Protein AF-A0A6A6LYS1-F1 (afdb_monomer)

Solvent-accessible surface area (backbone atoms only — not comparable to full-atom values): 6890 Å² total; per-residue (Å²): 142,87,87,80,87,89,74,89,81,82,84,81,86,76,97,58,86,88,53,57,84,72,49,47,61,57,53,53,50,50,56,49,48,55,51,50,52,51,53,52,53,49,52,52,51,52,49,46,44,39,68,77,63,64,46,52,72,69,57,57,52,50,52,52,53,50,51,51,52,49,65,66,42,48,61,57,54,50,47,54,55,48,52,66,58,47,51,61,60,51,52,55,56,51,57,59,51,53,57,54,52,52,52,55,55,52,53,57,52,60,70,72,77,113

Structure (mmCIF, N/CA/C/O backbone):
data_AF-A0A6A6LYS1-F1
#
_entry.id   AF-A0A6A6LYS1-F1
#
loop_
_atom_site.group_PDB
_atom_site.id
_atom_site.type_symbol
_atom_site.label_atom_id
_atom_site.label_alt_id
_atom_site.label_comp_id
_atom_site.label_asym_id
_atom_site.label_entity_id
_atom_site.label_seq_id
_atom_site.pdbx_PDB_ins_code
_atom_site.Cartn_x
_atom_site.Cartn_y
_atom_site.Cartn_z
_atom_site.occupancy
_atom_site.B_iso_or_equiv
_atom_site.auth_seq_id
_atom_site.auth_comp_id
_atom_site.auth_asym_id
_atom_site.auth_atom_id
_atom_site.pdbx_PDB_model_num
ATOM 1 N N . MET A 1 1 ? -4.868 -35.373 -11.188 1.00 55.53 1 MET A N 1
ATOM 2 C CA . MET A 1 1 ? -5.155 -34.448 -10.079 1.00 55.53 1 MET A CA 1
ATOM 3 C C . MET A 1 1 ? -3.878 -34.393 -9.278 1.00 55.53 1 MET A C 1
ATOM 5 O O . MET A 1 1 ? -3.597 -35.390 -8.646 1.00 55.53 1 MET A O 1
ATOM 9 N N . GLU A 1 2 ? -3.083 -33.331 -9.444 1.00 39.62 2 GLU A N 1
ATOM 10 C CA . GLU A 1 2 ? -1.937 -32.942 -8.605 1.00 39.62 2 GLU A CA 1
ATOM 11 C C . GLU A 1 2 ? -1.375 -31.613 -9.138 1.00 39.62 2 GLU A C 1
ATOM 13 O O . GLU A 1 2 ? -1.253 -31.406 -10.344 1.00 39.62 2 GLU A O 1
ATOM 18 N N . THR A 1 3 ? -1.154 -30.691 -8.210 1.00 53.53 3 THR A N 1
ATOM 19 C CA . THR A 1 3 ? -0.847 -29.266 -8.357 1.00 53.53 3 THR A CA 1
ATOM 20 C C . THR A 1 3 ? 0.599 -28.994 -7.954 1.00 53.53 3 THR A C 1
ATOM 22 O O . THR A 1 3 ? 0.958 -29.399 -6.855 1.00 53.53 3 THR A O 1
ATOM 25 N N . THR A 1 4 ? 1.359 -28.222 -8.736 1.00 45.56 4 THR A N 1
ATOM 26 C CA . THR A 1 4 ? 2.527 -27.422 -8.293 1.00 45.56 4 THR A CA 1
ATOM 27 C C . THR A 1 4 ? 2.752 -26.340 -9.358 1.00 45.56 4 THR A C 1
ATOM 29 O O . THR A 1 4 ? 2.889 -26.681 -10.527 1.00 45.56 4 THR A O 1
ATOM 32 N N . THR A 1 5 ? 2.501 -25.058 -9.083 1.00 49.25 5 THR A N 1
ATOM 33 C CA . THR A 1 5 ? 3.428 -24.094 -8.448 1.00 49.25 5 THR A CA 1
ATOM 34 C C . THR A 1 5 ? 4.601 -23.738 -9.366 1.00 49.25 5 THR A C 1
ATOM 36 O O . THR A 1 5 ? 5.180 -24.626 -9.973 1.00 49.25 5 THR A O 1
ATOM 39 N N . ASP A 1 6 ? 4.923 -22.440 -9.380 1.00 37.03 6 ASP A N 1
ATOM 40 C CA . ASP A 1 6 ? 5.978 -21.719 -10.109 1.00 37.03 6 ASP A CA 1
ATOM 41 C C . ASP A 1 6 ? 5.618 -21.162 -11.498 1.00 37.03 6 ASP A C 1
ATOM 43 O O . ASP A 1 6 ? 5.073 -21.849 -12.346 1.00 37.03 6 ASP A O 1
ATOM 47 N N . GLU A 1 7 ? 5.873 -19.897 -11.840 1.00 39.03 7 GLU A N 1
ATOM 48 C CA . GLU A 1 7 ? 6.661 -18.860 -11.174 1.00 39.03 7 GLU A CA 1
ATOM 49 C C . GLU A 1 7 ? 6.322 -17.500 -11.830 1.00 39.03 7 GLU A C 1
ATOM 51 O O . GLU A 1 7 ? 6.253 -17.358 -13.050 1.00 39.03 7 GLU A O 1
ATOM 56 N N . ARG A 1 8 ? 6.095 -16.514 -10.965 1.00 37.19 8 ARG A N 1
ATOM 57 C CA . ARG A 1 8 ? 6.262 -15.050 -11.047 1.00 37.19 8 ARG A CA 1
ATOM 58 C C . ARG A 1 8 ? 7.061 -14.488 -12.249 1.00 37.19 8 ARG A C 1
ATOM 60 O O . ARG A 1 8 ? 8.097 -13.853 -12.069 1.00 37.19 8 ARG A O 1
ATOM 67 N N . ASN A 1 9 ? 6.563 -14.630 -13.474 1.00 36.44 9 ASN A N 1
ATOM 68 C CA . ASN A 1 9 ? 7.240 -14.136 -14.682 1.00 36.44 9 ASN A CA 1
ATOM 69 C C . ASN A 1 9 ? 6.956 -12.650 -15.010 1.00 36.44 9 ASN A C 1
ATOM 71 O O . ASN A 1 9 ? 6.865 -12.273 -16.175 1.00 36.44 9 ASN A O 1
ATOM 75 N N . SER A 1 10 ? 6.787 -11.790 -14.002 1.00 39.81 10 SER A N 1
ATOM 76 C CA . SER A 1 10 ? 6.491 -10.358 -14.215 1.00 39.81 10 SER A CA 1
ATOM 77 C C . SER A 1 10 ? 7.714 -9.447 -14.073 1.00 39.81 10 SER A C 1
ATOM 79 O O . SER A 1 10 ? 7.600 -8.238 -14.249 1.00 39.81 10 SER A O 1
ATOM 81 N N . THR A 1 11 ? 8.892 -9.997 -13.767 1.00 42.41 11 THR A N 1
ATOM 82 C CA . THR A 1 11 ? 10.099 -9.203 -13.466 1.00 42.41 11 THR A CA 1
ATOM 83 C C . THR A 1 11 ? 11.208 -9.401 -14.494 1.00 42.41 11 THR A C 1
ATOM 85 O O . THR A 1 11 ? 12.388 -9.419 -14.149 1.00 42.41 11 THR A O 1
ATOM 88 N N . GLN A 1 12 ? 10.870 -9.559 -15.769 1.00 48.78 12 GLN A N 1
ATOM 89 C CA . GLN A 1 12 ? 11.866 -9.488 -16.833 1.00 48.78 12 GLN A CA 1
ATOM 90 C C . GLN A 1 12 ? 11.402 -8.501 -17.889 1.00 48.78 12 GLN A C 1
ATOM 92 O O . GLN A 1 12 ? 10.550 -8.831 -18.697 1.00 48.78 12 GLN A O 1
ATOM 97 N N . GLU A 1 13 ? 11.930 -7.277 -17.808 1.00 46.97 13 GLU A N 1
ATOM 98 C CA . GLU A 1 13 ? 12.363 -6.434 -18.940 1.00 46.97 13 GLU A CA 1
ATOM 99 C C . GLU A 1 13 ? 12.798 -5.052 -18.397 1.00 46.97 13 GLU A C 1
ATOM 101 O O . GLU A 1 13 ? 12.234 -4.008 -18.708 1.00 46.97 13 GLU A O 1
ATOM 106 N N . LEU A 1 14 ? 13.842 -5.021 -17.559 1.00 50.84 14 LEU A N 1
ATOM 107 C CA . LEU A 1 14 ? 14.620 -3.800 -17.314 1.00 50.84 14 LEU A CA 1
ATOM 108 C C . LEU A 1 14 ? 16.070 -4.063 -17.698 1.00 50.84 14 LEU A C 1
ATOM 110 O O . LEU A 1 14 ? 16.954 -4.258 -16.864 1.00 50.84 14 LEU A O 1
ATOM 114 N N . LYS A 1 15 ? 16.323 -4.043 -19.006 1.00 52.03 15 LYS A N 1
ATOM 115 C CA . LYS A 1 15 ? 17.668 -3.999 -19.578 1.00 52.03 15 LYS A CA 1
ATOM 116 C C . LYS A 1 15 ? 18.298 -2.623 -19.308 1.00 52.03 15 LYS A C 1
ATOM 118 O O . LYS A 1 15 ? 18.453 -1.804 -20.209 1.00 52.03 15 LYS A O 1
ATOM 123 N N . ARG A 1 16 ? 18.674 -2.348 -18.056 1.00 55.88 16 ARG A N 1
ATOM 124 C CA . ARG A 1 16 ? 19.492 -1.190 -17.667 1.00 55.88 16 ARG A CA 1
ATOM 125 C C . ARG A 1 16 ? 20.662 -1.677 -16.821 1.00 55.88 16 ARG A C 1
ATOM 127 O O . ARG A 1 16 ? 20.466 -2.316 -15.796 1.00 55.88 16 ARG A O 1
ATOM 134 N N . LYS A 1 17 ? 21.871 -1.366 -17.304 1.00 53.31 17 LYS A N 1
ATOM 135 C CA . LYS A 1 17 ? 23.201 -1.632 -16.726 1.00 53.31 17 LYS A CA 1
ATOM 136 C C . LYS A 1 17 ? 23.141 -1.938 -15.221 1.00 53.31 17 LYS A C 1
ATOM 138 O O . LYS A 1 17 ? 22.826 -1.056 -14.427 1.00 53.31 17 LYS A O 1
ATOM 143 N N . ASN A 1 18 ? 23.424 -3.195 -14.883 1.00 54.53 18 ASN A N 1
ATOM 144 C CA . ASN A 1 18 ? 23.254 -3.832 -13.577 1.00 54.53 18 ASN A CA 1
ATOM 145 C C . ASN A 1 18 ? 23.764 -2.980 -12.398 1.00 54.53 18 ASN A C 1
ATOM 147 O O . ASN A 1 18 ? 24.915 -3.081 -11.989 1.00 54.53 18 ASN A O 1
ATOM 151 N N . GLY A 1 19 ? 22.866 -2.174 -11.829 1.00 60.69 19 GLY A N 1
ATOM 152 C CA . GLY A 1 19 ? 22.918 -1.687 -10.446 1.00 60.69 19 GLY A CA 1
ATOM 153 C C . GLY A 1 19 ? 21.923 -2.421 -9.535 1.00 60.69 19 GLY A C 1
ATOM 154 O O . GLY A 1 19 ? 21.787 -2.068 -8.366 1.00 60.69 19 GLY A O 1
ATOM 155 N N . GLY A 1 20 ? 21.229 -3.440 -10.062 1.00 66.88 20 GLY A N 1
ATOM 156 C CA . GLY A 1 20 ? 20.049 -4.059 -9.446 1.00 66.88 20 GLY A CA 1
ATOM 157 C C . GLY A 1 20 ? 20.270 -4.592 -8.032 1.00 66.88 20 GLY A C 1
ATOM 158 O O . GLY A 1 20 ? 19.408 -4.403 -7.183 1.00 66.88 20 GLY A O 1
ATOM 159 N N . LEU A 1 21 ? 21.449 -5.151 -7.737 1.00 72.75 21 LEU A N 1
ATOM 160 C CA . LEU A 1 21 ? 21.763 -5.677 -6.402 1.00 72.75 21 LEU A CA 1
ATOM 161 C C . LEU A 1 21 ? 21.853 -4.583 -5.329 1.00 72.75 21 LEU A C 1
ATOM 163 O O . LEU A 1 21 ? 21.533 -4.831 -4.172 1.00 72.75 21 LEU A O 1
ATOM 167 N N . ARG A 1 22 ? 22.267 -3.365 -5.701 1.00 76.75 22 ARG A N 1
ATOM 168 C CA . ARG A 1 22 ? 22.379 -2.241 -4.761 1.00 76.75 22 ARG A CA 1
ATOM 169 C C . ARG A 1 22 ? 21.091 -1.430 -4.682 1.00 76.75 22 ARG A C 1
ATOM 171 O O . ARG A 1 22 ? 20.813 -0.866 -3.635 1.00 76.75 2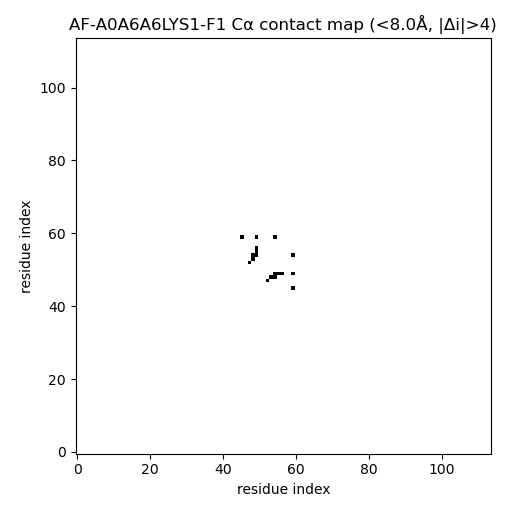2 ARG A O 1
ATOM 178 N N . THR A 1 23 ? 20.301 -1.378 -5.754 1.00 83.56 23 THR A N 1
ATOM 179 C CA . THR A 1 23 ? 19.026 -0.642 -5.781 1.00 83.56 23 THR A CA 1
ATOM 180 C C . THR A 1 23 ? 17.870 -1.440 -5.170 1.00 83.56 23 THR A C 1
ATOM 182 O O . THR A 1 23 ? 16.984 -0.841 -4.567 1.00 83.56 23 THR A O 1
ATOM 185 N N . MET A 1 24 ? 17.892 -2.777 -5.255 1.00 85.25 24 MET A N 1
ATOM 186 C CA . MET A 1 24 ? 16.857 -3.643 -4.674 1.00 85.25 24 MET A CA 1
ATOM 187 C C . MET A 1 24 ? 16.525 -3.352 -3.202 1.00 85.25 24 MET A C 1
ATOM 189 O O . MET A 1 24 ? 15.349 -3.133 -2.913 1.00 85.25 24 MET A O 1
ATOM 193 N N . PRO A 1 25 ? 17.495 -3.298 -2.267 1.00 85.69 25 PRO A N 1
ATOM 194 C CA . PRO A 1 25 ? 17.174 -3.057 -0.862 1.00 85.69 25 PRO A CA 1
ATOM 195 C C . PRO A 1 25 ? 16.555 -1.676 -0.624 1.00 85.69 25 PRO A C 1
ATOM 197 O O . PRO A 1 25 ? 15.686 -1.555 0.230 1.00 85.69 25 PRO A O 1
ATOM 200 N N . PHE A 1 26 ? 16.931 -0.648 -1.394 1.00 88.44 26 PHE A N 1
ATOM 201 C CA . PHE A 1 26 ? 16.329 0.686 -1.272 1.00 88.44 26 PHE A CA 1
ATOM 202 C C . PHE A 1 26 ? 14.868 0.710 -1.727 1.00 88.44 26 PHE A C 1
ATOM 204 O O . PHE A 1 26 ? 14.041 1.334 -1.072 1.00 88.44 26 PHE A O 1
ATOM 211 N N . ILE A 1 27 ? 14.540 0.011 -2.816 1.00 88.44 27 ILE A N 1
ATOM 212 C CA . ILE A 1 27 ? 13.159 -0.085 -3.311 1.00 88.44 27 ILE A CA 1
ATOM 213 C C . ILE A 1 27 ? 12.290 -0.841 -2.300 1.00 88.44 27 ILE A C 1
ATOM 215 O O . ILE A 1 27 ? 11.217 -0.369 -1.937 1.00 88.44 27 ILE A O 1
ATOM 219 N N . ILE A 1 28 ? 12.782 -1.975 -1.791 1.00 88.31 28 ILE A N 1
ATOM 220 C CA . ILE A 1 28 ? 12.071 -2.775 -0.785 1.00 88.31 28 ILE A CA 1
ATOM 221 C C . ILE A 1 28 ? 11.901 -1.983 0.517 1.00 88.31 28 ILE A C 1
ATOM 223 O O . ILE A 1 28 ? 10.828 -2.009 1.115 1.00 88.31 28 ILE A O 1
ATOM 227 N N . ALA A 1 29 ? 12.928 -1.252 0.954 1.00 91.31 29 ALA A N 1
ATOM 228 C CA . ALA A 1 29 ? 12.845 -0.418 2.147 1.00 91.31 29 ALA A CA 1
ATOM 229 C C . ALA A 1 29 ? 11.822 0.714 1.980 1.00 91.31 29 ALA A C 1
ATOM 231 O O . ALA A 1 29 ? 11.044 0.955 2.893 1.00 91.31 29 ALA A O 1
ATOM 232 N N . ASN A 1 30 ? 11.769 1.369 0.817 1.00 92.50 30 ASN A N 1
ATOM 233 C CA . ASN A 1 30 ? 10.782 2.418 0.559 1.00 92.50 30 ASN A CA 1
ATOM 234 C C . ASN A 1 30 ? 9.350 1.865 0.557 1.00 92.50 30 ASN A C 1
ATOM 236 O O . ASN A 1 30 ? 8.484 2.388 1.250 1.00 92.50 30 ASN A O 1
ATOM 240 N N . GLU A 1 31 ? 9.127 0.765 -0.159 1.00 88.31 31 GLU A N 1
ATOM 241 C CA . GLU A 1 31 ? 7.827 0.090 -0.234 1.00 88.31 31 GLU A CA 1
ATOM 242 C C . GLU A 1 31 ? 7.349 -0.393 1.145 1.00 88.31 31 GLU A C 1
ATOM 244 O O . GLU A 1 31 ? 6.181 -0.250 1.510 1.00 88.31 31 GLU A O 1
ATOM 249 N N . THR A 1 32 ? 8.250 -0.971 1.944 1.00 91.00 32 THR A N 1
ATOM 250 C CA . THR A 1 32 ? 7.910 -1.423 3.300 1.00 91.00 32 THR A CA 1
ATOM 251 C C . THR A 1 32 ? 7.678 -0.248 4.240 1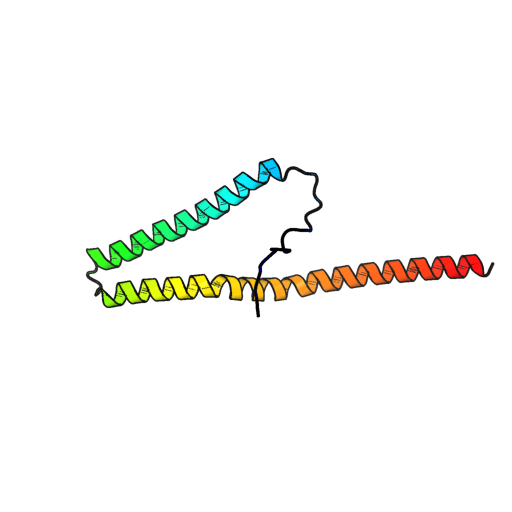.00 91.00 32 THR A C 1
ATOM 253 O O . THR A 1 32 ? 6.743 -0.302 5.032 1.00 91.00 32 THR A O 1
ATOM 256 N N . PHE A 1 33 ? 8.457 0.829 4.139 1.00 93.81 33 PHE A N 1
ATOM 257 C CA . PHE A 1 33 ? 8.271 2.024 4.956 1.00 93.81 33 PHE A CA 1
ATOM 258 C C . PHE A 1 33 ? 6.928 2.707 4.681 1.00 93.81 33 PHE A C 1
ATOM 260 O O . PHE A 1 33 ? 6.216 3.041 5.625 1.00 93.81 33 PHE A O 1
ATOM 267 N N . GLU A 1 34 ? 6.541 2.842 3.411 1.00 88.94 34 GLU A N 1
ATOM 268 C CA . GLU A 1 34 ? 5.235 3.380 3.021 1.00 88.94 34 GLU A CA 1
ATOM 269 C C . GLU A 1 34 ? 4.088 2.536 3.601 1.00 88.94 34 GLU A C 1
ATOM 271 O O . GLU A 1 34 ? 3.177 3.064 4.245 1.00 88.94 34 GLU A O 1
ATOM 276 N N . LYS A 1 35 ? 4.176 1.206 3.472 1.00 85.81 35 LYS A N 1
ATOM 277 C CA . LYS A 1 35 ? 3.176 0.280 4.026 1.00 85.81 35 LYS A CA 1
ATOM 278 C C . LYS A 1 35 ? 3.104 0.325 5.549 1.00 85.81 35 LYS A C 1
ATOM 280 O O . LYS A 1 35 ? 2.009 0.339 6.106 1.00 85.81 35 LYS A O 1
ATOM 285 N N . VAL A 1 36 ? 4.246 0.360 6.233 1.00 86.88 36 VAL A N 1
ATOM 286 C CA . VAL A 1 36 ? 4.309 0.414 7.703 1.00 86.88 36 VAL A CA 1
ATOM 287 C C . VAL A 1 36 ? 3.769 1.744 8.222 1.00 86.88 36 VAL A C 1
ATOM 289 O O . VAL A 1 36 ? 3.013 1.748 9.192 1.00 86.88 36 VAL A O 1
ATOM 292 N N . ALA A 1 37 ? 4.094 2.860 7.566 1.00 89.56 37 ALA A N 1
ATOM 293 C CA . ALA A 1 37 ? 3.556 4.169 7.917 1.00 89.56 37 ALA A CA 1
ATOM 294 C C . ALA A 1 37 ? 2.028 4.209 7.755 1.00 89.56 37 ALA A C 1
ATOM 296 O O . ALA A 1 37 ? 1.333 4.666 8.662 1.00 89.56 37 ALA A O 1
ATOM 297 N N . GLY A 1 38 ? 1.500 3.669 6.651 1.00 85.00 38 GLY A N 1
ATOM 298 C CA . GLY A 1 38 ? 0.058 3.584 6.408 1.00 85.00 38 GLY A CA 1
ATOM 299 C C . GLY A 1 38 ? -0.670 2.731 7.449 1.00 85.00 38 GLY A C 1
ATOM 300 O O . GLY A 1 38 ? -1.613 3.201 8.085 1.00 85.00 38 GLY A O 1
ATOM 301 N N . VAL A 1 39 ? -0.192 1.506 7.686 1.00 84.75 39 VAL A N 1
ATOM 302 C CA . VAL A 1 39 ? -0.800 0.584 8.661 1.00 84.75 39 VAL A CA 1
ATOM 303 C C . VAL A 1 39 ? -0.692 1.131 10.089 1.00 84.75 39 VAL A C 1
ATOM 305 O O . VAL A 1 39 ? -1.655 1.054 10.850 1.00 84.75 39 VAL A O 1
ATOM 308 N N . GLY A 1 40 ? 0.447 1.722 10.461 1.00 83.75 40 GLY A N 1
A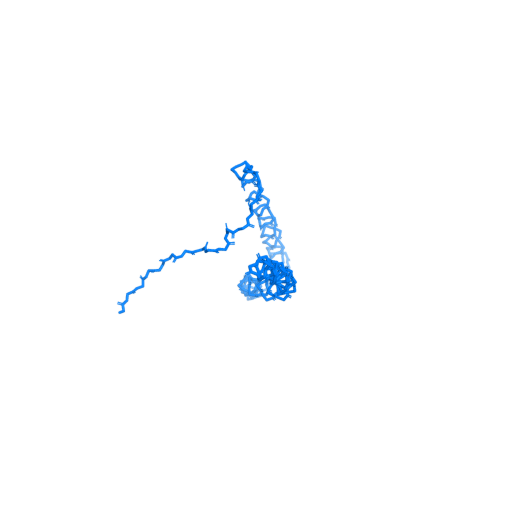TOM 309 C CA . GLY A 1 40 ? 0.667 2.296 11.789 1.00 83.75 40 GLY A CA 1
ATOM 310 C C . GLY A 1 40 ? -0.196 3.530 12.069 1.00 83.75 40 GLY A C 1
ATOM 311 O O . GLY A 1 40 ? -0.789 3.629 13.144 1.00 83.75 40 GLY A O 1
ATOM 312 N N . LEU A 1 41 ? -0.318 4.446 11.101 1.00 86.38 41 LEU A N 1
ATOM 313 C CA . LEU A 1 41 ? -1.201 5.614 11.200 1.00 86.38 41 LEU A CA 1
ATOM 314 C C . LEU A 1 41 ? -2.665 5.180 11.344 1.00 86.38 41 LEU A C 1
ATOM 316 O O . LEU A 1 41 ? -3.389 5.665 12.213 1.00 86.38 41 LEU A O 1
ATOM 320 N N . GLN A 1 42 ? -3.090 4.235 10.512 1.00 78.06 42 GLN A N 1
ATOM 321 C CA . GLN A 1 42 ? -4.461 3.757 10.497 1.00 78.06 42 GLN A CA 1
ATOM 322 C C . GLN A 1 42 ? -4.828 2.997 11.777 1.00 78.06 42 GLN A C 1
ATOM 324 O O . GLN A 1 42 ? -5.902 3.228 12.332 1.00 78.06 42 GLN A O 1
ATOM 329 N N . ALA A 1 43 ? -3.943 2.130 12.279 1.00 78.75 43 ALA A N 1
ATOM 330 C CA . ALA A 1 43 ? -4.150 1.434 13.545 1.00 78.75 43 ALA A CA 1
ATOM 331 C C . ALA A 1 43 ? -4.288 2.426 14.710 1.00 78.75 43 ALA A C 1
ATOM 333 O O . ALA A 1 43 ? -5.175 2.264 15.546 1.00 78.75 43 ALA A O 1
ATOM 334 N N . ASN A 1 44 ? -3.477 3.490 14.724 1.00 82.31 44 ASN A N 1
ATOM 335 C CA . ASN A 1 44 ? -3.589 4.556 15.721 1.00 82.31 44 ASN A CA 1
ATOM 336 C C . ASN A 1 44 ? -4.923 5.305 15.627 1.00 82.31 44 ASN A C 1
ATOM 338 O O . ASN A 1 44 ? -5.561 5.544 16.649 1.00 82.31 44 ASN A O 1
ATOM 342 N N . MET A 1 45 ? -5.383 5.636 14.416 1.00 77.62 45 MET A N 1
ATOM 343 C CA . MET A 1 45 ? -6.689 6.274 14.225 1.00 77.62 45 MET A CA 1
ATOM 344 C C . MET A 1 45 ? -7.838 5.381 14.699 1.00 77.62 45 MET A C 1
ATOM 346 O O . MET A 1 45 ? -8.715 5.846 15.420 1.00 77.62 45 MET A O 1
ATOM 350 N N . ILE A 1 46 ? -7.837 4.101 14.324 1.00 74.94 46 ILE A N 1
ATOM 351 C CA . ILE A 1 46 ? -8.886 3.150 14.714 1.00 74.94 46 ILE A CA 1
ATOM 352 C C . ILE A 1 46 ? -8.905 2.967 16.231 1.00 74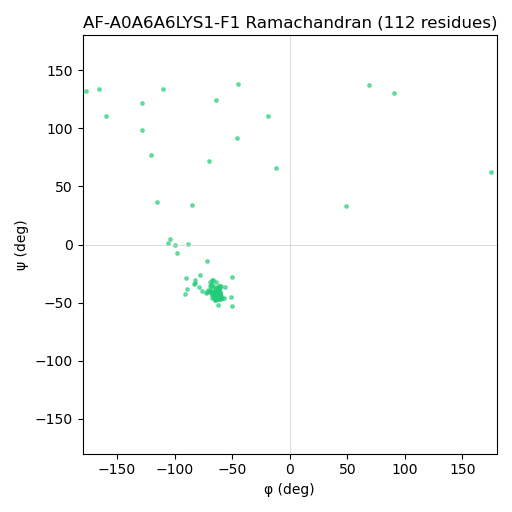.94 46 ILE A C 1
ATOM 354 O O . ILE A 1 46 ? -9.977 2.992 16.832 1.00 74.94 46 ILE A O 1
ATOM 358 N N . LEU A 1 47 ? -7.732 2.843 16.854 1.00 74.88 47 LEU A N 1
ATOM 359 C CA . LEU A 1 47 ? -7.617 2.723 18.302 1.00 74.88 47 LEU A CA 1
ATOM 360 C C . LEU A 1 47 ? -8.123 3.985 19.010 1.00 74.88 47 LEU A C 1
ATOM 362 O O . LEU A 1 47 ? -8.868 3.872 19.978 1.00 74.88 47 LEU A O 1
ATOM 366 N N . TYR A 1 48 ? -7.788 5.174 18.504 1.00 76.12 48 TYR A N 1
ATOM 367 C CA . TYR A 1 48 ? -8.289 6.439 19.043 1.00 76.12 48 TYR A CA 1
ATOM 368 C C . TYR A 1 48 ? -9.818 6.531 18.939 1.00 76.12 48 TYR A C 1
ATOM 370 O O . TYR A 1 48 ? -10.498 6.853 19.911 1.00 76.12 48 TYR A O 1
ATOM 378 N N . LEU A 1 49 ? -10.384 6.161 17.788 1.00 71.06 49 LEU A N 1
ATOM 379 C CA . LEU A 1 49 ? -11.832 6.142 17.576 1.00 71.06 49 LEU A CA 1
ATOM 380 C C . LEU A 1 49 ? -12.544 5.103 18.464 1.00 71.06 49 LEU A C 1
ATOM 382 O O . LEU A 1 49 ? -13.642 5.354 18.958 1.00 71.06 49 LEU A O 1
ATOM 386 N N . GLN A 1 50 ? -11.930 3.945 18.698 1.00 69.88 50 GLN A N 1
ATOM 387 C CA . GLN A 1 50 ? -12.510 2.895 19.533 1.00 69.88 50 GLN A CA 1
ATOM 388 C C . GLN A 1 50 ? -12.413 3.219 21.031 1.00 69.88 50 GLN A C 1
ATOM 390 O O . GLN A 1 50 ? -13.363 2.964 21.768 1.00 69.88 50 GLN A O 1
ATOM 395 N N . ASN A 1 51 ? -11.289 3.784 21.478 1.00 66.38 51 ASN A N 1
ATOM 396 C CA . ASN A 1 51 ? -10.975 3.948 22.897 1.00 66.38 51 ASN A CA 1
ATOM 397 C C . ASN A 1 51 ? -11.458 5.291 23.469 1.00 66.38 51 ASN A C 1
ATOM 399 O O . ASN A 1 51 ? -12.032 5.320 24.552 1.00 66.38 51 ASN A O 1
ATOM 403 N N . GLU A 1 52 ? -11.277 6.393 22.736 1.00 63.34 52 GLU A N 1
ATOM 404 C CA . GLU A 1 52 ? -11.681 7.735 23.192 1.00 63.34 52 GLU A CA 1
ATOM 405 C C . GLU A 1 52 ? -13.123 8.057 22.778 1.00 63.34 52 GLU A C 1
ATOM 407 O O . GLU A 1 52 ? -13.901 8.616 23.548 1.00 63.34 52 GLU A O 1
ATOM 412 N N . TYR A 1 53 ? -13.528 7.641 21.573 1.00 63.09 53 TYR A N 1
ATOM 413 C CA . TYR A 1 53 ? -14.871 7.907 21.040 1.00 63.09 53 TYR A CA 1
ATOM 414 C C . TYR A 1 53 ? -15.923 6.848 21.414 1.00 63.09 53 TYR A C 1
ATOM 416 O O . TYR A 1 53 ? -17.083 6.991 21.029 1.00 63.09 53 TYR A O 1
ATOM 424 N N . ASN A 1 54 ? -15.546 5.804 22.170 1.00 64.75 54 ASN A N 1
ATOM 425 C CA . ASN A 1 54 ? -16.424 4.704 22.608 1.00 64.75 54 ASN A CA 1
ATOM 426 C C . ASN A 1 54 ? -17.250 4.086 21.463 1.00 64.75 54 ASN A C 1
ATOM 428 O O . ASN A 1 54 ? -18.396 3.660 21.647 1.00 64.75 54 ASN A O 1
ATOM 432 N N . LEU A 1 55 ? -16.686 4.046 20.253 1.00 63.84 55 LEU A N 1
ATOM 433 C CA . LEU A 1 55 ? -17.345 3.412 19.121 1.00 63.84 55 LEU A CA 1
ATOM 434 C C . LEU A 1 55 ? -17.488 1.912 19.408 1.00 63.84 55 LEU A C 1
ATOM 436 O O . LEU A 1 55 ? -16.511 1.223 19.699 1.00 63.84 55 LEU A O 1
ATOM 440 N N . SER A 1 56 ? -18.733 1.426 19.344 1.00 64.88 56 SER A N 1
ATOM 441 C CA . SER A 1 56 ? -19.110 0.034 19.613 1.00 64.88 56 SER A CA 1
ATOM 442 C C . SER A 1 56 ? -18.146 -0.945 18.938 1.00 64.88 56 SER A C 1
ATOM 444 O O . SER A 1 56 ? -17.784 -0.763 17.776 1.00 64.88 56 SER A O 1
ATOM 446 N N . SER A 1 57 ? -17.757 -2.012 19.643 1.00 65.25 57 SER A N 1
ATOM 447 C CA . SER A 1 57 ? -16.846 -3.055 19.141 1.00 65.25 57 SER A CA 1
ATOM 448 C C . SER A 1 57 ? -17.270 -3.611 17.765 1.00 65.25 57 SER A C 1
ATOM 450 O O . SER A 1 57 ? -16.422 -3.961 16.943 1.00 65.25 57 SER A O 1
ATOM 452 N N . ALA A 1 58 ? -18.574 -3.579 17.459 1.00 68.75 58 ALA A N 1
ATOM 453 C CA . ALA A 1 58 ? -19.129 -3.911 16.146 1.00 68.75 58 ALA A CA 1
ATOM 454 C C . ALA A 1 58 ? -18.646 -2.979 15.008 1.00 68.75 58 ALA A C 1
ATOM 456 O O . ALA A 1 58 ? -18.378 -3.432 13.892 1.00 68.75 58 ALA A O 1
ATOM 457 N N . THR A 1 59 ? -18.486 -1.682 15.277 1.00 71.00 59 THR A N 1
ATOM 458 C CA . THR A 1 59 ? -17.995 -0.691 14.309 1.00 71.00 59 THR A CA 1
ATOM 459 C C . THR A 1 59 ? -16.503 -0.875 14.037 1.00 71.00 59 THR A C 1
ATOM 461 O O . THR A 1 59 ? -16.089 -0.843 12.880 1.00 71.00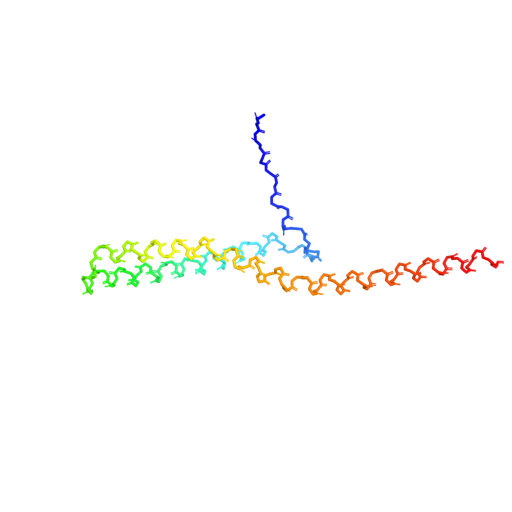 59 THR A O 1
ATOM 464 N N . GLY A 1 60 ? -15.699 -1.154 15.071 1.00 71.25 60 GLY A N 1
ATOM 465 C CA . GLY A 1 60 ? -14.270 -1.460 14.912 1.00 71.25 60 GLY A CA 1
ATOM 466 C C . GLY A 1 60 ? -14.033 -2.700 14.042 1.00 71.25 60 GLY A C 1
ATOM 467 O O . GLY A 1 60 ? -13.220 -2.668 13.116 1.00 71.25 60 GLY A O 1
ATOM 468 N N . ALA A 1 61 ? -14.819 -3.761 14.259 1.00 75.38 61 ALA A N 1
ATOM 469 C CA . ALA A 1 61 ? -14.790 -4.955 13.416 1.00 75.38 61 ALA A CA 1
ATOM 470 C C . ALA A 1 61 ? -15.161 -4.643 11.955 1.00 75.38 61 ALA A C 1
ATOM 472 O O . ALA A 1 61 ? -14.492 -5.108 11.034 1.00 75.38 61 ALA A O 1
ATOM 473 N N . THR A 1 62 ? -16.177 -3.806 11.730 1.00 77.50 62 THR A N 1
ATOM 474 C CA . THR A 1 62 ? -16.601 -3.396 10.379 1.00 77.50 62 THR A CA 1
ATOM 475 C C . THR A 1 62 ? -15.494 -2.639 9.640 1.00 77.50 62 THR A C 1
ATOM 477 O O . THR A 1 62 ? -15.258 -2.895 8.461 1.00 77.50 62 THR A O 1
ATOM 480 N N . ILE A 1 63 ? -14.768 -1.752 10.327 1.00 76.50 63 ILE A N 1
ATOM 481 C CA . ILE A 1 63 ? -13.645 -1.004 9.741 1.00 76.50 63 ILE A CA 1
ATOM 482 C C . ILE A 1 63 ? -12.487 -1.943 9.377 1.00 76.50 63 ILE A C 1
ATOM 484 O O . ILE A 1 63 ? -11.908 -1.803 8.301 1.00 76.50 63 ILE A O 1
ATOM 488 N N . LEU A 1 64 ? -12.178 -2.930 10.226 1.00 75.88 64 LEU A N 1
ATOM 489 C CA . LEU A 1 64 ? -11.172 -3.955 9.921 1.00 75.88 64 LEU A CA 1
ATOM 490 C C . LEU A 1 64 ? -11.558 -4.783 8.691 1.00 75.88 64 LEU A C 1
ATOM 492 O O . LEU A 1 64 ? -10.735 -4.973 7.797 1.00 75.88 64 LEU A O 1
ATOM 496 N N . PHE A 1 65 ? -12.812 -5.233 8.606 1.00 83.88 65 PHE A N 1
ATOM 497 C CA . PHE A 1 65 ? -13.301 -5.962 7.436 1.00 83.88 65 PHE A CA 1
ATOM 498 C C . PHE A 1 65 ? -13.284 -5.109 6.166 1.00 83.88 65 PHE A C 1
ATOM 500 O O . PHE A 1 65 ? -12.874 -5.599 5.115 1.00 83.88 65 PHE A O 1
ATOM 507 N N . LEU A 1 66 ? -13.668 -3.832 6.252 1.00 83.81 66 LEU A N 1
ATOM 508 C CA . LEU A 1 66 ? -13.609 -2.904 5.123 1.00 83.81 66 LEU A CA 1
ATOM 509 C C . LEU A 1 66 ? -12.165 -2.692 4.657 1.00 83.81 66 LEU A C 1
ATOM 511 O O . LEU A 1 66 ? -11.892 -2.708 3.459 1.00 83.81 66 LEU A O 1
ATOM 515 N N . TRP A 1 67 ? -11.229 -2.550 5.594 1.00 78.88 67 TRP A N 1
ATOM 516 C CA . TRP A 1 67 ? -9.813 -2.419 5.274 1.00 78.88 67 TRP A CA 1
ATOM 517 C C . TRP A 1 67 ? -9.253 -3.657 4.569 1.00 78.88 67 TRP A C 1
ATOM 519 O O . TRP A 1 67 ? -8.537 -3.535 3.572 1.00 78.88 67 TRP A O 1
ATOM 529 N N . LEU A 1 68 ? -9.600 -4.850 5.057 1.00 84.19 68 LEU A N 1
ATOM 530 C CA . LEU A 1 68 ? -9.232 -6.108 4.409 1.00 84.19 68 LEU A CA 1
ATOM 531 C C . LEU A 1 68 ? -9.818 -6.184 2.995 1.00 84.19 68 LEU A C 1
ATOM 533 O O . LEU A 1 68 ? -9.091 -6.484 2.052 1.00 84.19 68 LEU A O 1
ATOM 537 N N . ALA A 1 69 ? -11.097 -5.840 2.827 1.00 88.75 69 ALA A N 1
ATOM 538 C CA . ALA A 1 69 ? -11.751 -5.824 1.522 1.00 88.75 69 ALA A CA 1
ATOM 539 C C . ALA A 1 69 ? -11.049 -4.877 0.534 1.00 88.75 69 ALA A C 1
ATOM 541 O O . ALA A 1 69 ? -10.750 -5.281 -0.589 1.00 88.75 69 ALA A O 1
ATOM 542 N N . ILE A 1 70 ? -10.714 -3.654 0.961 1.00 86.00 70 ILE A N 1
ATOM 543 C CA . ILE A 1 70 ? -9.967 -2.689 0.140 1.00 86.00 70 ILE A CA 1
ATOM 544 C C . ILE A 1 70 ? -8.579 -3.241 -0.200 1.00 86.00 70 ILE A C 1
ATOM 546 O O . ILE A 1 70 ? -8.179 -3.209 -1.358 1.00 86.00 70 ILE A O 1
ATOM 550 N N . SER A 1 71 ? -7.865 -3.812 0.772 1.00 85.31 71 SER A N 1
ATOM 551 C CA . SER A 1 71 ? -6.521 -4.369 0.566 1.00 85.31 71 SER A CA 1
ATOM 552 C C . SER A 1 71 ? -6.500 -5.515 -0.452 1.00 85.31 71 SER A C 1
ATOM 554 O O . SER A 1 71 ? -5.551 -5.621 -1.225 1.00 85.31 71 SER A O 1
ATOM 556 N N . TYR A 1 72 ? -7.544 -6.348 -0.492 1.00 87.88 72 TYR A N 1
ATOM 557 C CA . TYR A 1 72 ? -7.695 -7.396 -1.509 1.00 87.88 72 TYR A CA 1
ATOM 558 C C . TYR A 1 72 ? -8.173 -6.864 -2.864 1.00 87.88 72 TYR A C 1
ATOM 560 O O . TYR A 1 72 ? -7.881 -7.471 -3.894 1.00 87.88 72 TYR A O 1
ATOM 568 N N . PHE A 1 73 ? -8.884 -5.736 -2.885 1.00 91.31 73 PHE A N 1
ATOM 569 C CA . PHE A 1 73 ? -9.378 -5.120 -4.114 1.00 91.31 73 PHE A CA 1
ATOM 570 C C . PHE A 1 73 ? -8.318 -4.261 -4.821 1.00 91.31 73 PHE A C 1
ATOM 572 O O . PHE A 1 73 ? -8.269 -4.227 -6.050 1.00 91.31 73 PHE A O 1
ATOM 579 N N . THR A 1 74 ? -7.424 -3.618 -4.067 1.00 89.19 74 THR A N 1
ATOM 580 C CA . THR A 1 74 ? -6.358 -2.745 -4.586 1.00 89.19 74 THR A CA 1
ATOM 581 C C . THR A 1 74 ? -5.506 -3.387 -5.691 1.00 89.19 74 THR A C 1
ATOM 583 O O . THR A 1 74 ? -5.297 -2.722 -6.704 1.00 89.19 74 THR A O 1
ATOM 586 N N . PRO A 1 75 ? -5.040 -4.651 -5.593 1.00 88.19 75 PRO A N 1
ATOM 587 C CA . PRO A 1 75 ? -4.270 -5.288 -6.663 1.00 88.19 75 PRO A CA 1
ATOM 588 C C . PRO A 1 75 ? -5.074 -5.467 -7.952 1.00 88.19 75 PRO A C 1
ATOM 590 O O . PRO A 1 75 ? -4.533 -5.285 -9.036 1.00 88.19 75 PRO A O 1
ATOM 593 N N . ILE A 1 76 ? -6.364 -5.795 -7.839 1.00 90.81 76 ILE A N 1
ATOM 594 C CA . ILE A 1 76 ? -7.259 -5.981 -8.989 1.00 90.81 76 ILE A CA 1
ATOM 595 C C . ILE A 1 76 ? -7.474 -4.641 -9.690 1.00 90.81 76 ILE A C 1
ATOM 597 O O . ILE A 1 76 ? -7.353 -4.542 -10.908 1.00 90.81 76 ILE A O 1
ATOM 601 N N . PHE A 1 77 ? -7.738 -3.593 -8.910 1.00 89.56 77 PHE A N 1
ATOM 602 C CA . PHE A 1 77 ? -7.890 -2.244 -9.438 1.00 89.56 77 PHE A CA 1
ATOM 603 C C . PHE A 1 77 ? -6.590 -1.731 -10.073 1.00 89.56 77 PHE A C 1
ATOM 605 O O . PHE A 1 77 ? -6.606 -1.201 -11.180 1.00 89.56 77 PHE A O 1
ATOM 612 N N . GLY A 1 78 ? -5.450 -1.942 -9.412 1.00 87.25 78 GLY A N 1
ATOM 613 C CA . GLY A 1 78 ? -4.134 -1.583 -9.935 1.00 87.25 78 GLY A CA 1
ATOM 614 C C . GLY A 1 78 ? -3.789 -2.321 -11.228 1.00 87.25 78 GLY A C 1
ATOM 615 O O . GLY A 1 78 ? -3.259 -1.702 -12.147 1.00 87.25 78 GLY A O 1
ATOM 616 N N . ALA A 1 79 ? -4.142 -3.605 -11.335 1.00 88.81 79 ALA A N 1
ATOM 617 C CA . ALA A 1 79 ? -3.981 -4.378 -12.563 1.00 88.81 79 ALA A CA 1
ATOM 618 C C . ALA A 1 79 ? -4.840 -3.809 -13.699 1.00 88.81 79 ALA A C 1
ATOM 620 O O . ALA A 1 79 ? -4.317 -3.542 -14.770 1.00 88.81 79 ALA A O 1
ATOM 621 N N . PHE A 1 80 ? -6.115 -3.510 -13.443 1.00 89.31 80 PHE A N 1
ATOM 622 C CA . PHE A 1 80 ? -7.010 -2.927 -14.446 1.00 89.31 80 PHE A CA 1
AT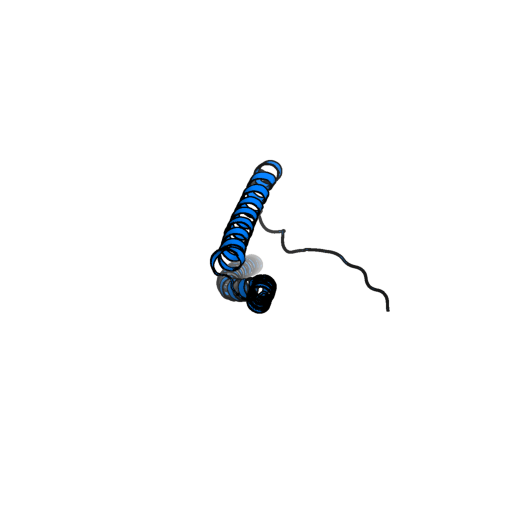OM 623 C C . PHE A 1 80 ? -6.511 -1.576 -14.983 1.00 89.31 80 PHE A C 1
ATOM 625 O O . PHE A 1 80 ? -6.520 -1.318 -16.190 1.00 89.31 80 PHE A O 1
ATOM 632 N N . VAL A 1 81 ? -6.045 -0.711 -14.080 1.00 87.25 81 VAL A N 1
ATOM 633 C CA . VAL A 1 81 ? -5.451 0.578 -14.444 1.00 87.25 81 VAL A CA 1
ATOM 634 C C . VAL A 1 81 ? -4.161 0.356 -15.239 1.00 87.25 81 VAL A C 1
ATOM 636 O O . VAL A 1 81 ? -3.981 0.964 -16.291 1.00 87.25 81 VAL A O 1
ATOM 639 N N . SER A 1 82 ? -3.286 -0.546 -14.786 1.00 86.62 82 SER A N 1
ATOM 640 C CA . SER A 1 82 ? -2.037 -0.878 -15.479 1.00 86.62 82 SER A CA 1
ATOM 641 C C . SER A 1 82 ? -2.281 -1.437 -16.881 1.00 86.62 82 SER A C 1
ATOM 643 O O . SER A 1 82 ? -1.589 -1.029 -17.809 1.00 86.62 82 SER A O 1
ATOM 645 N N . ASP A 1 83 ? -3.259 -2.324 -17.052 1.00 81.56 83 ASP A N 1
ATOM 646 C CA . ASP A 1 83 ? -3.605 -2.927 -18.341 1.00 81.56 83 ASP A CA 1
ATOM 647 C C . ASP A 1 83 ? -4.126 -1.864 -19.316 1.00 81.56 83 ASP A C 1
ATOM 649 O O . ASP A 1 83 ? -3.667 -1.795 -20.454 1.00 81.56 83 ASP A O 1
ATOM 653 N N . SER A 1 84 ? -4.954 -0.931 -18.834 1.00 78.81 84 SER A N 1
ATOM 654 C CA . SER A 1 84 ? -5.442 0.198 -19.640 1.00 78.81 84 SER A CA 1
ATOM 655 C C . SER A 1 84 ? -4.307 1.093 -20.162 1.00 78.81 84 SER A C 1
ATOM 657 O O . SER A 1 84 ? -4.365 1.571 -21.293 1.00 78.81 84 SER A O 1
ATOM 659 N N . TYR A 1 85 ? -3.254 1.319 -19.366 1.00 74.88 85 TYR A N 1
ATOM 660 C CA . TYR A 1 85 ? -2.104 2.131 -19.788 1.00 74.88 85 TYR A CA 1
ATOM 661 C C . TYR A 1 85 ? -1.072 1.337 -20.606 1.00 74.88 85 TYR A C 1
ATOM 663 O O . TYR A 1 85 ? -0.450 1.891 -21.512 1.00 74.88 85 TYR A O 1
ATOM 671 N N . LEU A 1 86 ? -0.863 0.048 -20.320 1.00 69.19 86 LEU A N 1
ATOM 672 C CA . LEU A 1 86 ? 0.129 -0.795 -21.002 1.00 69.19 86 LEU A CA 1
ATOM 673 C C . LEU A 1 86 ? -0.244 -1.089 -22.456 1.00 69.19 86 LEU A C 1
ATOM 675 O O . LEU A 1 86 ? 0.652 -1.225 -23.296 1.00 69.19 86 LEU A O 1
ATOM 679 N N . GLU A 1 87 ? -1.536 -1.177 -22.763 1.00 65.94 87 GLU A N 1
ATOM 680 C CA . GLU A 1 87 ? -2.019 -1.448 -24.115 1.00 65.94 87 GLU A CA 1
ATOM 681 C C . GLU A 1 87 ? -1.558 -0.375 -25.110 1.00 65.94 87 GLU A C 1
ATOM 683 O O . GLU A 1 87 ? -1.000 -0.706 -26.157 1.00 65.94 87 GLU A O 1
ATOM 688 N N . GLU A 1 88 ? -1.669 0.909 -24.768 1.00 67.19 88 GLU A N 1
ATOM 689 C CA . GLU A 1 88 ? -1.295 2.003 -25.672 1.00 67.19 88 GLU A CA 1
ATOM 690 C C . GLU A 1 88 ? 0.209 1.996 -26.006 1.00 67.19 88 GLU A C 1
ATOM 692 O O . GLU A 1 88 ? 0.601 2.029 -27.178 1.00 67.19 88 GLU A O 1
ATOM 697 N N . TYR A 1 89 ? 1.071 1.841 -24.995 1.00 63.22 89 TYR A N 1
ATOM 698 C CA . TYR A 1 89 ? 2.522 1.788 -25.206 1.00 63.22 89 TYR A CA 1
ATOM 699 C C . TYR A 1 89 ? 2.973 0.509 -25.927 1.00 63.22 89 TYR A C 1
ATOM 701 O O . TYR A 1 89 ? 3.903 0.541 -26.742 1.00 63.22 89 TYR A O 1
ATOM 709 N N . CYS A 1 90 ? 2.330 -0.630 -25.653 1.00 68.75 90 CYS A N 1
ATOM 710 C CA . CYS A 1 90 ? 2.668 -1.902 -26.289 1.00 68.75 90 CYS A CA 1
ATOM 711 C C . CYS A 1 90 ? 2.296 -1.908 -27.780 1.00 68.75 90 CYS A C 1
ATOM 713 O O . CYS A 1 90 ? 3.086 -2.373 -28.611 1.00 68.75 90 CYS A O 1
ATOM 715 N N . ASN A 1 91 ? 1.136 -1.339 -28.120 1.00 66.56 91 ASN A N 1
ATOM 716 C CA . ASN A 1 91 ? 0.625 -1.270 -29.487 1.00 6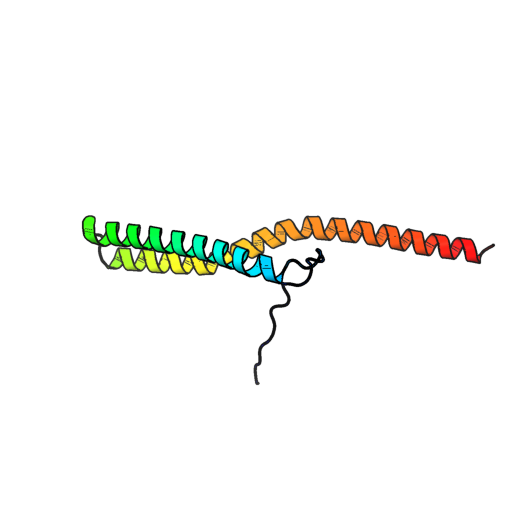6.56 91 ASN A CA 1
ATOM 717 C C . ASN A 1 91 ? 1.509 -0.387 -30.381 1.00 66.56 91 ASN A C 1
ATOM 719 O O . ASN A 1 91 ? 1.900 -0.807 -31.473 1.00 66.56 91 ASN A O 1
ATOM 723 N N . VAL A 1 92 ? 1.918 0.788 -29.890 1.00 72.75 92 VAL A N 1
ATOM 724 C CA . VAL A 1 92 ? 2.820 1.696 -30.625 1.00 72.75 92 VAL A CA 1
ATOM 725 C C . VAL A 1 92 ? 4.194 1.058 -30.858 1.00 72.75 92 VAL A C 1
ATOM 727 O O . VAL A 1 92 ? 4.737 1.120 -31.964 1.00 72.75 92 VAL A O 1
ATOM 730 N N . ARG A 1 93 ? 4.757 0.388 -29.844 1.00 72.25 93 ARG A N 1
ATOM 731 C CA . ARG A 1 93 ? 6.064 -0.277 -29.962 1.00 72.25 93 ARG A CA 1
ATOM 732 C C . ARG A 1 93 ? 6.044 -1.431 -30.970 1.00 72.25 93 ARG A C 1
ATOM 734 O O . ARG A 1 93 ? 7.020 -1.607 -31.700 1.00 72.25 93 ARG A O 1
ATOM 741 N N . ARG A 1 94 ? 4.960 -2.216 -31.020 1.00 69.69 94 ARG A N 1
ATOM 742 C CA . ARG A 1 94 ?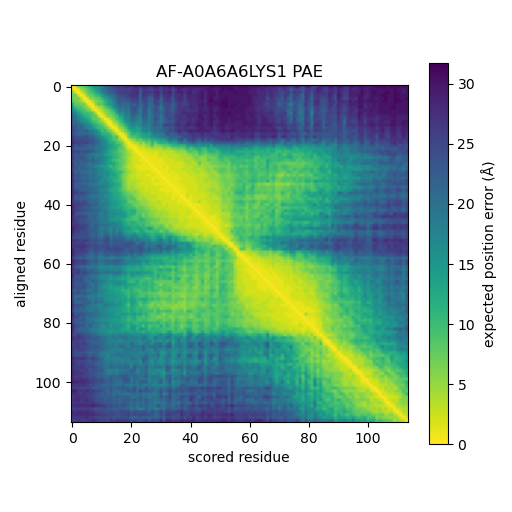 4.800 -3.300 -32.007 1.00 69.69 94 ARG A CA 1
ATOM 743 C C . ARG A 1 94 ? 4.711 -2.761 -33.434 1.00 69.69 94 ARG A C 1
ATOM 745 O O . ARG A 1 94 ? 5.480 -3.203 -34.284 1.00 69.69 94 ARG A O 1
ATOM 752 N N . ALA A 1 95 ? 3.883 -1.743 -33.670 1.00 76.25 95 ALA A N 1
ATOM 753 C CA . ALA A 1 95 ? 3.714 -1.146 -34.998 1.00 76.25 95 ALA A CA 1
ATOM 754 C C . ALA A 1 95 ? 5.025 -0.568 -35.583 1.00 76.25 95 ALA A C 1
ATOM 756 O O . ALA A 1 95 ? 5.292 -0.674 -36.785 1.00 76.25 95 ALA A O 1
ATOM 757 N N . GLY A 1 96 ? 5.887 0.003 -34.734 1.00 79.25 96 GLY A N 1
ATOM 758 C CA . GLY A 1 96 ? 7.208 0.490 -35.150 1.00 79.25 96 GLY A CA 1
ATOM 759 C C . GLY A 1 96 ? 8.187 -0.619 -35.564 1.00 79.25 96 GLY A C 1
ATOM 760 O O . GLY A 1 96 ? 9.027 -0.414 -36.439 1.00 79.25 96 GLY A O 1
ATOM 761 N N . ASN A 1 97 ? 8.082 -1.813 -34.976 1.00 74.62 97 ASN A N 1
ATOM 762 C CA . ASN A 1 97 ? 8.976 -2.928 -35.294 1.00 74.62 97 ASN A CA 1
ATOM 763 C C . ASN A 1 97 ? 8.583 -3.631 -36.606 1.00 74.62 97 ASN A C 1
ATOM 765 O O . ASN A 1 97 ? 9.450 -4.012 -37.396 1.00 74.62 97 ASN A O 1
ATOM 769 N N . ASP A 1 98 ? 7.282 -3.738 -36.877 1.00 76.00 98 ASP A N 1
ATOM 770 C CA . ASP A 1 98 ? 6.761 -4.383 -38.088 1.00 76.00 98 ASP A CA 1
ATOM 771 C C . ASP A 1 98 ? 7.098 -3.578 -39.356 1.00 76.00 98 ASP A C 1
ATOM 773 O O . ASP A 1 98 ? 7.471 -4.138 -40.391 1.00 76.00 98 ASP A O 1
ATOM 777 N N . SER A 1 99 ? 7.075 -2.246 -39.260 1.00 69.31 99 SER A N 1
ATOM 778 C CA . SER A 1 99 ? 7.480 -1.341 -40.345 1.00 69.31 99 SER A CA 1
ATOM 779 C C . SER A 1 99 ? 8.987 -1.400 -40.646 1.00 69.31 99 SER A C 1
ATOM 781 O O . SER A 1 99 ? 9.389 -1.352 -41.814 1.00 69.31 99 SER A O 1
ATOM 783 N N . ALA A 1 100 ? 9.834 -1.606 -39.632 1.00 71.62 100 ALA A N 1
ATOM 784 C CA . ALA A 1 100 ? 11.267 -1.839 -39.822 1.00 71.62 100 ALA A CA 1
ATOM 785 C C . ALA A 1 100 ? 11.564 -3.205 -40.482 1.00 71.62 100 ALA A C 1
ATOM 787 O O . ALA A 1 100 ? 12.425 -3.298 -41.365 1.00 71.62 100 ALA A O 1
ATOM 788 N N . MET A 1 101 ? 10.823 -4.260 -40.116 1.00 67.00 101 MET A N 1
ATOM 789 C CA . MET A 1 101 ? 10.954 -5.591 -40.727 1.00 67.00 101 MET A CA 1
ATOM 790 C C . MET A 1 101 ? 10.503 -5.616 -42.194 1.00 67.00 101 MET A C 1
ATOM 792 O O . MET A 1 101 ? 11.174 -6.218 -4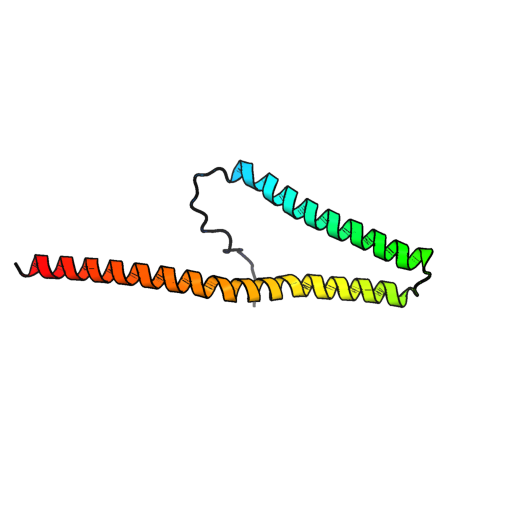3.038 1.00 67.00 101 MET A O 1
ATOM 796 N N . ALA A 1 102 ? 9.409 -4.923 -42.521 1.00 74.94 102 ALA A N 1
ATOM 797 C CA . ALA A 1 102 ? 8.919 -4.811 -43.893 1.00 74.94 102 ALA A CA 1
ATOM 798 C C . ALA A 1 102 ? 9.933 -4.107 -44.816 1.00 74.94 102 ALA A C 1
ATOM 800 O O . ALA A 1 102 ? 10.165 -4.555 -45.943 1.00 74.94 102 ALA A O 1
ATOM 801 N N . ASN A 1 103 ? 10.601 -3.058 -44.321 1.00 74.00 103 ASN A N 1
ATOM 802 C CA . ASN A 1 103 ? 11.633 -2.330 -45.065 1.00 74.00 103 ASN A CA 1
ATOM 803 C C . ASN A 1 103 ? 12.881 -3.202 -45.340 1.00 74.00 103 ASN A C 1
ATOM 805 O O . ASN A 1 103 ? 13.382 -3.266 -46.465 1.00 74.00 103 ASN A O 1
ATOM 809 N N . SER A 1 104 ? 13.326 -3.971 -44.341 1.00 69.06 104 SER A N 1
ATOM 810 C CA . SER A 1 104 ? 14.419 -4.950 -44.467 1.00 69.06 104 SER A CA 1
ATOM 811 C C . SER A 1 104 ? 14.152 -6.002 -45.559 1.00 69.06 104 SER A C 1
ATOM 813 O O . SER A 1 104 ? 15.001 -6.253 -46.424 1.00 69.06 104 SER A O 1
ATOM 815 N N . HIS A 1 105 ? 12.943 -6.571 -45.582 1.00 69.12 105 HIS A N 1
ATOM 816 C CA . HIS A 1 105 ? 12.543 -7.557 -46.590 1.00 69.12 105 HIS A CA 1
ATOM 817 C C . HIS A 1 105 ? 12.416 -6.968 -48.000 1.00 69.12 105 HIS A C 1
ATOM 819 O O . HIS A 1 105 ? 12.699 -7.660 -48.982 1.00 69.12 105 HIS A O 1
ATOM 825 N N . TYR A 1 106 ? 11.993 -5.710 -48.124 1.00 65.56 106 TYR A N 1
ATOM 826 C CA . TYR A 1 106 ? 11.880 -5.032 -49.416 1.00 65.56 106 TYR A CA 1
ATOM 827 C C . TYR A 1 106 ? 13.261 -4.745 -50.032 1.00 65.56 106 TYR A C 1
ATOM 829 O O . TYR A 1 106 ? 13.475 -4.979 -51.223 1.00 65.56 106 TYR A O 1
ATOM 837 N N . SER A 1 107 ? 14.229 -4.338 -49.206 1.00 64.81 107 SER A N 1
ATOM 838 C CA . SER A 1 107 ? 15.618 -4.097 -49.621 1.00 64.81 107 SER A CA 1
ATOM 839 C C . SER A 1 107 ? 16.318 -5.374 -50.114 1.00 64.81 107 SER A C 1
ATOM 841 O O . SER A 1 107 ? 16.919 -5.387 -51.191 1.00 64.81 107 SER A O 1
ATOM 843 N N . LYS A 1 108 ? 16.145 -6.497 -49.398 1.00 66.81 108 LYS A N 1
ATOM 844 C CA . LYS A 1 108 ? 16.678 -7.813 -49.802 1.00 66.81 108 LYS A CA 1
ATOM 845 C C . LYS A 1 108 ? 16.115 -8.305 -51.139 1.00 66.81 108 LYS A C 1
ATOM 847 O O . LYS A 1 108 ? 16.842 -8.929 -51.904 1.00 66.81 108 LYS A O 1
ATOM 852 N N . ARG A 1 109 ? 14.839 -8.026 -51.434 1.00 65.12 109 ARG A N 1
ATOM 853 C CA . ARG A 1 109 ? 14.214 -8.431 -52.703 1.00 65.12 109 ARG A CA 1
ATOM 854 C C . ARG A 1 109 ? 14.714 -7.614 -53.891 1.00 65.12 109 ARG A C 1
ATOM 856 O O . ARG A 1 109 ? 15.018 -8.211 -54.913 1.00 65.12 109 ARG A O 1
ATOM 863 N N . LYS A 1 110 ? 14.884 -6.294 -53.746 1.00 65.38 110 LYS A N 1
ATOM 864 C CA . LYS A 1 110 ? 15.448 -5.448 -54.816 1.00 65.38 110 LYS A CA 1
ATOM 865 C C . LYS A 1 110 ? 16.886 -5.827 -55.183 1.00 65.38 110 LYS A C 1
ATOM 867 O O . LYS A 1 110 ? 17.215 -5.822 -56.364 1.00 65.38 110 LYS A O 1
ATOM 872 N N . ALA A 1 111 ? 17.711 -6.184 -54.198 1.00 66.62 111 ALA A N 1
ATOM 873 C CA . ALA A 1 111 ? 19.107 -6.576 -54.412 1.00 66.62 111 ALA A CA 1
ATOM 874 C C . ALA A 1 111 ? 19.287 -7.953 -55.084 1.00 66.62 111 ALA A C 1
ATOM 876 O O . ALA A 1 111 ? 20.384 -8.258 -55.527 1.00 66.62 111 ALA A O 1
ATOM 877 N N . SER A 1 112 ? 18.239 -8.784 -55.145 1.00 66.06 112 SER A N 1
ATOM 878 C CA . SER A 1 112 ? 18.276 -10.121 -55.763 1.00 66.06 112 SER A CA 1
ATOM 879 C C . SER A 1 112 ? 17.734 -10.150 -57.200 1.00 66.06 112 SER A C 1
ATOM 881 O O . SER A 1 112 ? 17.771 -11.199 -57.839 1.00 66.06 112 SER A O 1
ATOM 883 N N . THR A 1 113 ? 17.169 -9.041 -57.678 1.00 64.44 113 THR A N 1
ATOM 884 C CA . THR A 1 113 ? 16.598 -8.883 -59.032 1.00 64.44 113 THR A CA 1
ATOM 885 C C . THR A 1 113 ? 17.472 -8.043 -59.971 1.00 64.44 113 THR A C 1
ATOM 887 O O . THR A 1 113 ? 17.074 -7.813 -61.110 1.00 64.44 113 THR A O 1
ATOM 890 N N . LEU A 1 114 ? 18.628 -7.578 -59.489 1.00 54.34 114 LEU A N 1
ATOM 891 C CA . LEU A 1 114 ? 19.714 -6.967 -60.263 1.00 54.34 114 LEU A CA 1
ATOM 892 C C . LEU A 1 114 ? 20.861 -7.973 -60.367 1.00 54.34 114 LEU A C 1
ATOM 894 O O . LEU A 1 114 ? 21.491 -8.009 -61.443 1.00 54.34 114 LEU A O 1
#

Foldseek 3Di:
DDDDDDDDPPPPDDPDDPPCVVVVVVVVVVVVVVVCVVVVVVVVVLCCCCPVVVPPPVVSVVVVVVVVVCVVCVVVVVVVVCVVVVVVVVVVVVVVVVVVVVVVVVVVVVVVVD

Radius of gyration: 25.56 Å; Cα contacts (8 Å, |Δi|>4): 9; chains: 1; bounding box: 42×42×84 Å

pLDDT: mean 72.21, std 14.41, range [36.44, 93.81]

Secondary structure (DSSP, 8-state):
--------TT-----S-S-HHHHHHHHHHHHHHHHHHHHHHHHHHHHHHHHTS---HHHHHHHHHHHHHHHHHHHHHHHHHHHHHHHHHHHHHHHHHHHHHHHHHHHHHHTT--

Sequence (114 aa):
METTTDERNSTQELKRKNGGLRTMPFIIANETFEKVAGVGLQANMILYLQNEYNLSSATGATILFLWLAISYFTPIFGAFVSDSYLEEYCNVRRAGNDSAMANSHYSKRKASTL

Mean predicted aligned error: 15.34 Å

InterPro domains:
  IPR036259 MFS transporter superfamily [G3DSA:1.20.1250.20] (1-93)

Organism: Hevea brasiliensis (NCBI:txid3981)